Protein AF-A0A3D5RPL7-F1 (afdb_monomer)

Foldseek 3Di:
DPPQADPPPGFGVLVVVQVVCVVVVPALLNLLVVLQVVLAVLVVCQVVCVCVVPFDWDWDDDPPDTDTDGGDPPRDPPRDSVNVVPFQADGDNPTSHGCRRDDVVD

Radius of gyration: 17.23 Å; Cα contacts (8 Å, |Δi|>4): 114; chains: 1; bounding box: 40×35×51 Å

Sequence (106 aa):
KDGLWDAFNGYHMGTTAENIAKNWQLTRLQQDEFAALSQQKAESAIKAGKFNDEIIPIALKVKRKDVSFDTDEYPRAGVTVEALENLKPAFSKDGTVTAGNASGIN

Structure (mmCIF, N/CA/C/O backbone):
data_AF-A0A3D5RPL7-F1
#
_entry.id   AF-A0A3D5RPL7-F1
#
loop_
_atom_site.group_PDB
_atom_site.id
_atom_site.type_symbol
_atom_site.label_atom_id
_atom_site.label_alt_id
_atom_site.label_comp_id
_atom_site.label_asym_id
_atom_site.label_entity_id
_atom_site.label_seq_id
_atom_site.pdbx_PDB_ins_code
_atom_site.Cartn_x
_atom_site.Cartn_y
_atom_site.Cartn_z
_atom_site.occupancy
_atom_site.B_iso_or_equiv
_atom_site.auth_seq_id
_atom_site.auth_comp_id
_atom_site.auth_asym_id
_atom_site.auth_atom_id
_atom_site.pdbx_PDB_model_num
ATOM 1 N N . LYS A 1 1 ? 2.908 -21.801 1.708 1.00 61.56 1 LYS A N 1
ATOM 2 C CA . LYS A 1 1 ? 2.771 -22.016 0.248 1.00 61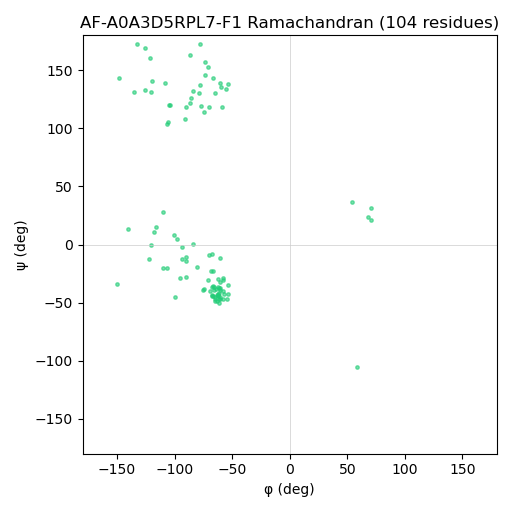.56 1 LYS A CA 1
ATOM 3 C C . LYS A 1 1 ? 1.370 -21.660 -0.255 1.00 61.56 1 LYS A C 1
ATOM 5 O O . LYS A 1 1 ? 1.203 -21.541 -1.455 1.00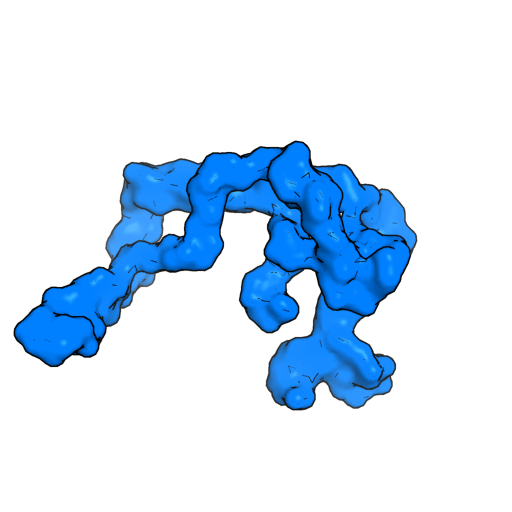 61.56 1 LYS A O 1
ATOM 10 N N . ASP A 1 2 ? 0.397 -21.427 0.628 1.00 82.06 2 ASP A N 1
ATOM 11 C CA . ASP A 1 2 ? -1.007 -21.684 0.280 1.00 82.06 2 ASP A CA 1
ATOM 12 C C . ASP A 1 2 ? -1.786 -20.435 -0.173 1.00 82.06 2 ASP A C 1
ATOM 14 O O . ASP A 1 2 ? -2.984 -20.524 -0.408 1.00 82.06 2 ASP A O 1
ATOM 18 N N . GLY A 1 3 ? -1.130 -19.275 -0.313 1.00 86.62 3 GLY A N 1
ATOM 19 C CA . GLY A 1 3 ? -1.809 -18.034 -0.723 1.00 86.62 3 GLY A CA 1
ATOM 20 C C . GLY A 1 3 ? -0.957 -17.031 -1.501 1.00 86.62 3 GLY A C 1
ATOM 21 O O . GLY A 1 3 ? -1.464 -16.381 -2.404 1.00 86.62 3 GLY A O 1
ATOM 22 N N . LEU A 1 4 ? 0.340 -16.924 -1.196 1.00 92.56 4 LEU A N 1
ATOM 23 C CA . LEU A 1 4 ? 1.216 -15.872 -1.749 1.00 92.56 4 LEU A CA 1
ATOM 24 C C . LEU A 1 4 ? 2.374 -16.418 -2.592 1.00 92.56 4 LEU A C 1
ATOM 26 O O . LEU A 1 4 ? 3.306 -15.695 -2.938 1.00 92.56 4 LEU A O 1
ATOM 30 N N . TRP A 1 5 ? 2.342 -17.709 -2.907 1.00 94.19 5 TRP A N 1
ATOM 31 C CA . TRP A 1 5 ? 3.383 -18.372 -3.679 1.00 94.19 5 TRP A CA 1
ATOM 32 C C . TRP A 1 5 ? 2.789 -18.960 -4.947 1.00 94.19 5 TRP A C 1
ATOM 34 O O . TRP A 1 5 ? 1.769 -19.645 -4.894 1.00 94.19 5 TRP A O 1
ATOM 44 N N . ASP A 1 6 ? 3.430 -18.701 -6.081 1.00 93.94 6 ASP A N 1
ATOM 45 C CA . ASP A 1 6 ? 3.009 -19.247 -7.362 1.00 93.94 6 ASP A CA 1
ATOM 46 C C . ASP A 1 6 ? 3.281 -20.755 -7.370 1.00 93.94 6 ASP A C 1
ATOM 48 O O . ASP A 1 6 ? 4.429 -21.196 -7.241 1.00 93.94 6 ASP A O 1
ATOM 52 N N . ALA A 1 7 ? 2.222 -21.550 -7.512 1.00 94.12 7 ALA A N 1
ATOM 53 C CA . ALA A 1 7 ? 2.311 -23.005 -7.512 1.00 94.12 7 ALA A CA 1
ATOM 54 C C . ALA A 1 7 ? 3.039 -23.572 -8.745 1.00 94.12 7 ALA A C 1
ATOM 56 O O . ALA A 1 7 ? 3.561 -24.683 -8.676 1.00 94.12 7 ALA A O 1
ATOM 57 N N . PHE A 1 8 ? 3.084 -22.827 -9.852 1.00 94.81 8 PHE A N 1
ATOM 58 C CA . PHE A 1 8 ? 3.662 -23.265 -11.121 1.00 94.81 8 PHE A CA 1
ATOM 59 C C . PHE A 1 8 ? 5.072 -22.718 -11.324 1.00 94.81 8 PHE A C 1
ATOM 61 O O . PHE A 1 8 ? 5.972 -23.455 -11.718 1.00 94.81 8 PHE A O 1
ATOM 68 N N . ASN A 1 9 ? 5.269 -21.431 -11.039 1.00 92.94 9 ASN A N 1
ATOM 69 C CA . ASN A 1 9 ? 6.527 -20.741 -11.329 1.00 92.94 9 ASN A CA 1
ATOM 70 C C . ASN A 1 9 ? 7.509 -20.734 -10.151 1.00 92.94 9 ASN A C 1
ATOM 72 O O . ASN A 1 9 ? 8.681 -20.408 -10.326 1.00 92.94 9 ASN A O 1
ATOM 76 N N . GLY A 1 10 ? 7.056 -21.106 -8.949 1.00 92.94 10 GLY A N 1
ATOM 77 C CA . GLY A 1 10 ? 7.938 -21.294 -7.802 1.00 92.94 10 GLY A CA 1
ATOM 78 C C . GLY A 1 10 ? 8.537 -20.001 -7.237 1.00 92.94 10 GLY A C 1
ATOM 79 O O . GLY A 1 10 ? 9.643 -20.051 -6.706 1.00 92.94 10 GLY A O 1
ATOM 80 N N . TYR A 1 11 ? 7.826 -18.871 -7.320 1.00 93.00 11 TYR A N 1
ATOM 81 C CA . TYR A 1 11 ? 8.220 -17.585 -6.724 1.00 93.00 11 TYR A CA 1
ATOM 82 C C . TYR A 1 11 ? 7.069 -16.916 -5.947 1.00 93.00 11 TYR A C 1
ATOM 84 O O . TYR A 1 11 ? 5.921 -17.358 -6.006 1.00 93.00 11 TYR A O 1
ATOM 92 N N . HIS A 1 12 ? 7.362 -15.826 -5.235 1.00 94.62 12 HIS A N 1
ATOM 93 C CA . HIS A 1 12 ? 6.371 -15.038 -4.493 1.00 94.62 12 HIS A CA 1
ATOM 94 C C . HIS A 1 12 ? 5.443 -14.238 -5.428 1.00 94.62 12 HIS A C 1
ATOM 96 O O . HIS A 1 12 ? 5.866 -13.820 -6.504 1.00 94.62 12 HIS A O 1
ATOM 102 N N . MET A 1 13 ? 4.208 -13.934 -5.013 1.00 94.94 13 MET A N 1
ATOM 103 C CA . MET A 1 13 ? 3.287 -13.076 -5.785 1.00 94.94 13 MET A CA 1
ATOM 104 C C . MET A 1 13 ? 3.856 -11.682 -6.066 1.00 94.94 13 MET A C 1
ATOM 106 O O . MET A 1 13 ? 3.618 -11.112 -7.122 1.00 94.94 13 MET A O 1
ATOM 110 N N . GLY A 1 14 ? 4.696 -11.147 -5.185 1.00 94.62 14 GLY A N 1
ATOM 111 C CA . GLY A 1 14 ? 5.411 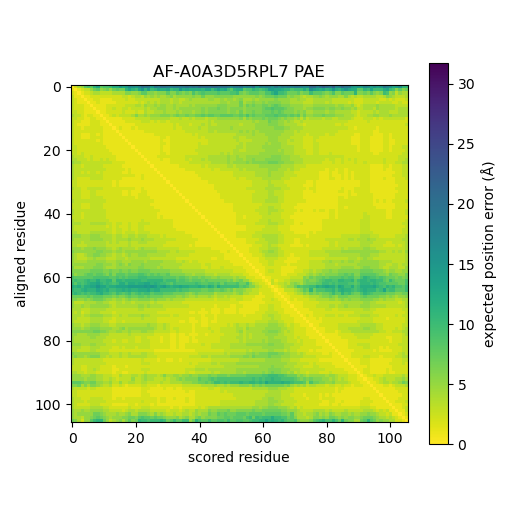-9.898 -5.459 1.00 94.62 14 GLY A CA 1
ATOM 112 C C . GLY A 1 14 ? 6.291 -9.952 -6.720 1.00 94.62 14 GLY A C 1
ATOM 113 O O . GLY A 1 14 ? 6.446 -8.950 -7.412 1.00 94.62 14 GLY A O 1
ATOM 114 N N . THR A 1 15 ? 6.796 -11.133 -7.091 1.00 95.50 15 THR A N 1
ATOM 115 C CA . THR A 1 15 ? 7.548 -11.339 -8.338 1.00 95.50 15 THR A CA 1
ATOM 116 C C . THR A 1 15 ? 6.648 -11.266 -9.576 1.00 95.50 15 THR A C 1
ATOM 118 O O . THR A 1 15 ? 7.100 -10.815 -10.627 1.00 95.50 15 THR A O 1
ATOM 121 N N . THR A 1 16 ? 5.364 -11.637 -9.487 1.00 95.81 16 THR A N 1
ATOM 122 C CA . THR A 1 16 ? 4.438 -11.467 -10.624 1.00 95.81 16 THR A CA 1
ATOM 123 C C . THR A 1 16 ? 4.170 -9.992 -10.903 1.00 95.81 16 THR A C 1
ATOM 125 O O . THR A 1 16 ? 4.111 -9.595 -12.067 1.00 95.81 16 THR A O 1
ATOM 128 N N . ALA A 1 17 ? 4.091 -9.166 -9.855 1.00 96.62 17 ALA A N 1
ATOM 129 C CA . ALA A 1 17 ? 3.973 -7.718 -9.991 1.00 96.62 17 ALA A CA 1
ATOM 130 C C . ALA A 1 17 ? 5.206 -7.111 -10.687 1.00 96.62 17 ALA A C 1
ATOM 132 O O . ALA A 1 17 ? 5.044 -6.318 -11.612 1.00 96.62 17 ALA A O 1
ATOM 133 N N . GLU A 1 18 ? 6.421 -7.556 -10.344 1.00 97.19 18 GLU A N 1
ATOM 134 C CA . GLU A 1 18 ? 7.647 -7.144 -11.051 1.00 97.19 18 GLU A CA 1
ATOM 135 C C . GLU A 1 18 ? 7.627 -7.541 -12.537 1.00 97.19 18 GLU A C 1
ATOM 137 O O . GLU A 1 18 ? 8.031 -6.759 -13.400 1.00 97.19 18 GLU A O 1
ATOM 142 N N . ASN A 1 19 ? 7.112 -8.731 -12.868 1.00 96.62 19 ASN A N 1
ATOM 143 C CA . ASN A 1 19 ? 6.981 -9.169 -14.262 1.00 96.62 19 ASN A CA 1
ATOM 144 C C . ASN A 1 19 ? 6.048 -8.245 -15.060 1.00 96.62 19 ASN A C 1
ATOM 146 O O . ASN A 1 19 ? 6.367 -7.872 -16.190 1.00 96.62 19 ASN A O 1
ATOM 150 N N . ILE A 1 20 ? 4.911 -7.850 -14.475 1.00 97.50 20 ILE A N 1
ATOM 151 C CA . ILE A 1 20 ? 3.974 -6.903 -15.096 1.00 97.50 20 ILE A CA 1
ATOM 152 C C . ILE A 1 20 ? 4.628 -5.530 -15.247 1.00 97.50 20 ILE A C 1
ATOM 154 O O . ILE A 1 20 ? 4.573 -4.954 -16.334 1.00 97.50 20 ILE A O 1
ATOM 158 N N . ALA A 1 21 ? 5.280 -5.029 -14.194 1.00 97.38 21 ALA A N 1
ATOM 159 C CA . ALA A 1 21 ? 5.962 -3.741 -14.227 1.00 97.38 21 ALA A CA 1
ATOM 160 C C . ALA A 1 21 ? 7.009 -3.689 -15.344 1.00 97.38 21 ALA A C 1
ATOM 162 O O . ALA A 1 21 ? 7.050 -2.728 -16.109 1.00 97.38 21 ALA A O 1
ATOM 163 N N . LYS A 1 22 ? 7.787 -4.763 -15.516 1.00 96.88 22 LYS A N 1
ATOM 164 C CA . LYS A 1 22 ? 8.758 -4.888 -16.606 1.00 96.88 22 LYS A CA 1
ATOM 165 C C . LYS A 1 22 ? 8.093 -4.931 -17.984 1.00 96.88 22 LYS A C 1
ATOM 167 O O . LYS A 1 22 ? 8.517 -4.205 -18.880 1.00 96.88 22 LYS A O 1
ATOM 172 N N . ASN A 1 23 ? 7.072 -5.769 -18.163 1.00 97.69 23 ASN A N 1
ATOM 173 C CA . ASN A 1 23 ? 6.421 -5.957 -19.462 1.00 97.69 23 ASN A CA 1
ATOM 174 C C . ASN A 1 23 ? 5.705 -4.688 -19.940 1.00 97.69 23 ASN A C 1
ATOM 176 O O . ASN A 1 23 ? 5.745 -4.379 -21.129 1.00 97.69 23 ASN A O 1
ATOM 180 N N . TRP A 1 24 ? 5.105 -3.935 -19.014 1.00 97.94 24 TRP A N 1
ATOM 181 C CA . TRP A 1 24 ? 4.387 -2.688 -19.297 1.00 97.94 24 TRP A CA 1
ATOM 182 C C . TRP A 1 24 ? 5.163 -1.415 -18.998 1.00 97.94 24 TRP A C 1
ATOM 184 O O . TRP A 1 24 ? 4.605 -0.329 -19.123 1.00 97.94 24 TRP A O 1
ATOM 194 N N . GLN A 1 25 ? 6.450 -1.540 -18.673 1.00 97.62 25 GLN A N 1
ATOM 195 C CA . GLN A 1 25 ? 7.342 -0.407 -18.428 1.00 97.62 25 GLN A CA 1
ATOM 196 C C . GLN A 1 25 ? 6.782 0.551 -17.358 1.00 97.62 25 GLN A C 1
ATOM 198 O O . GLN A 1 25 ? 6.941 1.766 -17.453 1.00 97.62 25 GLN A O 1
ATOM 203 N N . LEU A 1 26 ? 6.116 -0.003 -16.337 1.00 97.94 26 LEU A N 1
ATOM 204 C CA . LEU A 1 26 ? 5.576 0.764 -15.218 1.00 97.94 26 LEU A CA 1
ATOM 205 C C . LEU A 1 26 ? 6.726 1.171 -14.306 1.00 97.94 26 LEU A C 1
ATOM 207 O O . LEU A 1 26 ? 7.377 0.327 -13.685 1.00 97.94 26 LEU A O 1
ATOM 211 N N . THR A 1 27 ? 6.980 2.469 -14.222 1.00 97.94 27 THR A N 1
ATOM 212 C CA . THR A 1 27 ? 8.106 2.982 -13.447 1.00 97.94 27 THR A CA 1
ATOM 213 C C . THR A 1 27 ? 7.834 2.879 -11.950 1.00 97.94 27 THR A C 1
ATOM 215 O O . THR A 1 27 ? 6.688 2.866 -11.498 1.00 97.94 27 THR A O 1
ATOM 218 N N . ARG A 1 28 ? 8.910 2.854 -11.156 1.00 97.81 28 ARG A N 1
ATOM 219 C CA . ARG A 1 28 ? 8.822 2.936 -9.694 1.00 97.81 28 ARG A CA 1
ATOM 220 C C . ARG A 1 28 ? 8.026 4.164 -9.238 1.00 97.81 28 ARG A C 1
ATOM 222 O O . ARG A 1 28 ? 7.184 4.044 -8.358 1.00 97.81 28 ARG A O 1
ATOM 229 N N . LEU A 1 29 ? 8.265 5.313 -9.873 1.00 98.12 29 LEU A N 1
ATOM 230 C CA . LEU A 1 29 ? 7.570 6.560 -9.562 1.00 98.12 29 LEU A CA 1
ATOM 231 C C . LEU A 1 29 ? 6.058 6.431 -9.783 1.00 98.12 29 LEU A C 1
ATOM 233 O O . LEU A 1 29 ? 5.293 6.758 -8.889 1.00 98.12 29 LEU A O 1
ATOM 237 N N . GLN A 1 30 ? 5.621 5.869 -10.916 1.00 98.25 30 GLN A N 1
ATOM 238 C CA . GLN A 1 30 ? 4.192 5.661 -11.191 1.00 98.25 30 GLN A CA 1
ATOM 239 C C . GLN A 1 30 ? 3.521 4.755 -10.149 1.00 98.25 30 GLN A C 1
ATOM 241 O O . GLN A 1 30 ? 2.371 4.977 -9.769 1.00 98.25 30 GLN A O 1
ATOM 246 N N . GLN A 1 31 ? 4.234 3.726 -9.682 1.00 98.50 31 GLN A N 1
ATOM 247 C CA . GLN A 1 31 ? 3.740 2.823 -8.640 1.00 98.50 31 GLN A CA 1
ATOM 248 C C . GLN A 1 31 ? 3.612 3.544 -7.289 1.00 98.50 31 GLN A C 1
ATOM 250 O O . GLN A 1 31 ? 2.592 3.401 -6.614 1.00 98.50 31 GLN A O 1
ATOM 255 N N . ASP A 1 32 ? 4.608 4.350 -6.915 1.00 98.44 32 ASP A N 1
ATOM 256 C CA . ASP A 1 32 ? 4.600 5.121 -5.668 1.00 98.44 32 ASP A CA 1
ATOM 257 C C . ASP A 1 32 ? 3.547 6.247 -5.701 1.00 98.44 32 ASP A C 1
ATOM 259 O O . ASP A 1 32 ? 2.816 6.426 -4.727 1.00 98.44 32 ASP A O 1
ATOM 263 N N . GLU A 1 33 ? 3.375 6.943 -6.829 1.00 98.50 33 GLU A N 1
ATOM 264 C CA . GLU A 1 33 ? 2.300 7.925 -7.049 1.00 98.50 33 GLU A CA 1
ATOM 265 C C . GLU A 1 33 ? 0.916 7.296 -6.871 1.00 98.50 33 GLU A C 1
ATOM 267 O O . GLU A 1 33 ? 0.062 7.828 -6.152 1.00 98.50 33 GLU A O 1
ATOM 272 N N . PHE A 1 34 ? 0.699 6.129 -7.483 1.00 98.31 34 PHE A N 1
ATOM 273 C CA . PHE A 1 34 ? -0.555 5.399 -7.349 1.00 98.31 34 PHE A CA 1
ATOM 274 C C . PHE A 1 34 ? -0.818 4.987 -5.894 1.00 98.31 34 PHE A C 1
ATOM 276 O O . PHE A 1 34 ? -1.933 5.155 -5.386 1.00 98.31 34 PHE A O 1
ATOM 283 N N . ALA A 1 35 ? 0.205 4.483 -5.204 1.00 98.25 35 ALA A N 1
ATOM 284 C CA . ALA A 1 35 ? 0.100 4.058 -3.816 1.00 98.25 35 ALA A CA 1
ATOM 285 C C . ALA A 1 35 ? -0.169 5.231 -2.859 1.00 98.25 35 ALA A C 1
ATOM 287 O O . ALA A 1 35 ? -1.060 5.134 -2.011 1.00 98.25 35 ALA A O 1
ATOM 288 N N . ALA A 1 36 ? 0.527 6.360 -3.025 1.00 98.19 36 ALA A N 1
ATOM 289 C CA . ALA A 1 36 ? 0.289 7.571 -2.241 1.00 98.19 36 ALA A CA 1
ATOM 290 C C . ALA A 1 36 ? -1.143 8.089 -2.441 1.00 98.19 36 ALA A C 1
ATOM 292 O 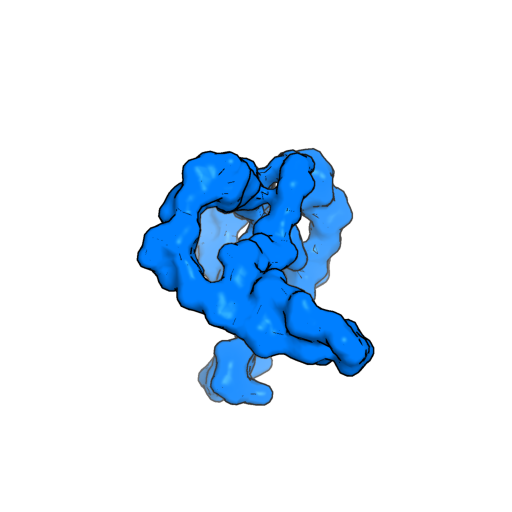O . ALA A 1 36 ? -1.853 8.347 -1.466 1.00 98.19 36 ALA A O 1
ATOM 293 N N . LEU A 1 37 ? -1.619 8.139 -3.690 1.00 98.31 37 LEU A N 1
ATOM 294 C CA . LEU A 1 37 ? -2.995 8.529 -3.995 1.00 98.31 37 LEU A CA 1
ATOM 295 C C . LEU A 1 37 ? -4.016 7.566 -3.368 1.00 98.31 37 LEU A C 1
ATOM 297 O O . LEU A 1 37 ? -5.075 7.992 -2.905 1.00 98.31 37 LEU A O 1
ATOM 301 N N . SER A 1 38 ? -3.722 6.263 -3.337 1.00 98.31 38 SER A N 1
ATOM 302 C CA . SER A 1 38 ? -4.567 5.272 -2.664 1.00 98.31 38 SER A CA 1
ATOM 303 C C . SER A 1 38 ? -4.681 5.545 -1.161 1.00 98.31 38 SER A C 1
ATOM 305 O O . SER A 1 38 ? -5.791 5.569 -0.630 1.00 98.31 38 SER A O 1
ATOM 307 N N . GLN A 1 39 ? -3.558 5.815 -0.490 1.00 98.31 39 GLN A N 1
ATOM 308 C CA . GLN A 1 39 ? -3.520 6.119 0.945 1.00 98.31 39 GLN A CA 1
ATOM 309 C C . GLN A 1 39 ? -4.281 7.410 1.276 1.00 98.31 39 GLN A C 1
ATOM 311 O O . GLN A 1 39 ? -5.101 7.424 2.189 1.00 98.31 39 GLN A O 1
ATOM 316 N N . GLN A 1 40 ? -4.105 8.464 0.476 1.00 98.12 40 GLN A N 1
ATOM 317 C CA . GLN A 1 40 ? -4.812 9.739 0.655 1.00 98.12 40 GLN A CA 1
ATOM 318 C C . GLN A 1 40 ? -6.330 9.602 0.465 1.00 98.12 40 GLN A C 1
ATOM 320 O O . GLN A 1 40 ? -7.114 10.207 1.205 1.00 98.12 40 GLN A O 1
ATOM 325 N N . LYS A 1 41 ? -6.766 8.781 -0.502 1.00 98.44 41 LYS A N 1
ATOM 326 C CA . LYS A 1 41 ? -8.189 8.462 -0.695 1.00 98.44 41 LYS A CA 1
ATOM 327 C C . LYS A 1 41 ? -8.757 7.689 0.495 1.00 98.44 41 LYS A C 1
ATOM 329 O O . LYS A 1 41 ? -9.838 8.043 0.961 1.00 98.44 41 LYS A O 1
ATOM 334 N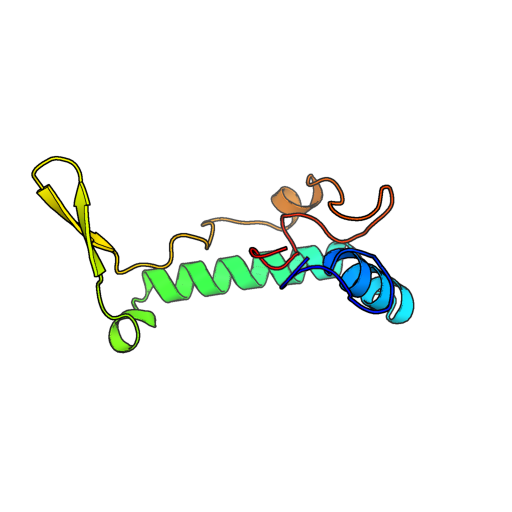 N . ALA A 1 42 ? -8.036 6.681 0.991 1.00 98.25 42 ALA A N 1
ATOM 335 C CA . ALA A 1 42 ? -8.451 5.890 2.149 1.00 98.25 42 ALA A CA 1
ATOM 336 C C . ALA A 1 42 ? -8.548 6.753 3.416 1.00 98.25 42 ALA A C 1
ATOM 338 O O . ALA A 1 42 ? -9.587 6.767 4.069 1.00 98.25 42 ALA A O 1
ATOM 339 N N . GLU A 1 43 ? -7.520 7.555 3.706 1.00 98.06 43 GLU A N 1
ATOM 340 C CA . GLU A 1 43 ? -7.513 8.503 4.825 1.00 98.06 43 GLU A CA 1
ATOM 341 C C . GLU A 1 43 ? -8.717 9.454 4.766 1.00 98.06 43 GLU A C 1
ATOM 343 O O . GLU A 1 43 ? -9.419 9.649 5.760 1.00 98.06 43 GLU A O 1
ATOM 348 N N . SER A 1 44 ? -8.987 10.022 3.588 1.00 98.31 44 SER A N 1
ATOM 349 C CA . SER A 1 44 ? -10.112 10.939 3.390 1.00 98.31 44 SER A CA 1
ATOM 350 C C . SER A 1 44 ? -11.466 10.245 3.566 1.00 98.31 44 SER A C 1
ATOM 352 O O . SER A 1 44 ? -12.384 10.830 4.136 1.00 98.31 44 SER A O 1
ATOM 354 N N . ALA A 1 45 ? -11.602 9.002 3.095 1.00 98.44 45 ALA A N 1
ATOM 355 C CA . ALA A 1 45 ? -12.828 8.219 3.226 1.00 98.44 45 ALA A CA 1
ATOM 356 C C . ALA A 1 45 ? -13.117 7.839 4.685 1.00 98.44 45 ALA A C 1
ATOM 358 O O . ALA A 1 45 ? -14.248 8.025 5.137 1.00 98.44 45 ALA A O 1
ATOM 359 N N . ILE A 1 46 ? -12.095 7.398 5.426 1.00 98.12 46 ILE A N 1
ATOM 360 C CA . ILE A 1 46 ? -12.193 7.079 6.857 1.00 98.12 46 ILE A CA 1
ATOM 361 C C . ILE A 1 46 ? -12.591 8.328 7.647 1.00 98.12 46 ILE A C 1
ATOM 363 O O . ILE A 1 46 ? -13.568 8.305 8.389 1.00 98.12 46 ILE A O 1
ATOM 367 N N . LYS A 1 47 ? -11.899 9.458 7.436 1.00 97.62 47 LYS A N 1
ATOM 368 C CA . LYS A 1 47 ? -12.212 10.728 8.120 1.00 97.62 47 LYS A CA 1
ATOM 369 C C . LYS A 1 47 ? -13.623 11.237 7.826 1.00 97.62 47 LYS A C 1
ATOM 371 O O . LYS A 1 47 ? -14.228 11.877 8.680 1.00 97.62 47 LYS A O 1
ATOM 376 N N . ALA A 1 48 ? -14.138 10.968 6.629 1.00 98.19 48 ALA A N 1
ATOM 377 C CA . ALA A 1 48 ? -15.496 11.321 6.234 1.00 98.19 48 ALA A CA 1
ATOM 378 C C . ALA A 1 48 ? -16.556 10.290 6.675 1.00 98.19 48 ALA A C 1
ATOM 380 O O . ALA A 1 48 ? -17.728 10.479 6.358 1.00 98.19 48 ALA A O 1
ATOM 381 N N . GLY A 1 49 ? -16.172 9.209 7.366 1.00 97.94 49 GLY A N 1
ATOM 382 C CA . GLY A 1 49 ? -17.091 8.169 7.836 1.00 97.94 49 GLY A CA 1
ATOM 383 C C . GLY A 1 49 ? -17.726 7.340 6.717 1.00 97.94 49 GLY A C 1
ATOM 384 O O . GLY A 1 49 ? -18.801 6.782 6.911 1.00 97.94 49 GLY A O 1
ATOM 385 N N . LYS A 1 50 ? -17.098 7.263 5.535 1.00 98.44 50 LYS A N 1
ATOM 386 C CA . LYS A 1 50 ? -17.689 6.589 4.363 1.00 98.44 50 LYS A CA 1
ATOM 387 C C . LYS A 1 50 ? -17.853 5.080 4.530 1.00 98.44 50 LYS A C 1
ATOM 389 O O . LYS A 1 50 ? -18.676 4.503 3.834 1.00 98.44 50 LYS A O 1
ATOM 394 N N . PHE A 1 51 ? -17.082 4.466 5.424 1.00 98.38 51 PHE A N 1
ATOM 395 C CA . PHE A 1 51 ? -17.123 3.025 5.676 1.00 98.38 51 PHE A CA 1
ATOM 396 C C . PHE A 1 51 ? -18.057 2.636 6.833 1.00 98.38 51 PHE A C 1
ATOM 398 O O . PHE A 1 51 ? -18.249 1.453 7.099 1.00 98.38 51 PHE A O 1
ATOM 405 N N . ASN A 1 52 ? -18.678 3.611 7.508 1.00 97.62 52 ASN A N 1
ATOM 406 C CA . ASN A 1 52 ? -19.514 3.355 8.686 1.00 97.62 52 ASN A CA 1
ATOM 407 C C . ASN A 1 52 ? -20.734 2.474 8.373 1.00 97.62 52 ASN A C 1
ATOM 409 O O . ASN A 1 52 ? -21.191 1.741 9.245 1.00 97.62 52 ASN A O 1
ATOM 413 N N . ASP A 1 53 ? -21.252 2.544 7.143 1.00 97.88 53 ASP A N 1
ATOM 414 C CA . ASP A 1 53 ? -22.433 1.784 6.721 1.00 97.88 53 ASP A CA 1
ATOM 415 C C . ASP A 1 53 ? -22.105 0.322 6.355 1.00 97.88 53 ASP A C 1
ATOM 417 O O . ASP A 1 53 ? -23.003 -0.520 6.322 1.00 97.88 53 ASP A O 1
ATOM 421 N N . GLU A 1 54 ? -20.834 0.005 6.078 1.00 98.06 54 GLU A N 1
ATOM 422 C CA . GLU A 1 54 ? -20.388 -1.323 5.627 1.00 98.06 54 GLU A CA 1
ATOM 423 C C . GLU A 1 54 ? -19.558 -2.090 6.670 1.00 98.06 54 GLU A C 1
ATOM 425 O O . GLU A 1 54 ? -19.494 -3.321 6.610 1.00 98.06 54 GLU A O 1
ATOM 430 N N . ILE A 1 55 ? -18.972 -1.405 7.659 1.00 98.00 55 ILE A N 1
ATOM 431 C CA . ILE A 1 55 ? -18.212 -2.044 8.738 1.00 98.00 55 ILE A CA 1
ATOM 432 C C . ILE A 1 55 ? -19.144 -2.466 9.877 1.00 98.00 55 ILE A C 1
ATOM 434 O O . ILE A 1 55 ? -19.795 -1.646 10.523 1.00 98.00 55 ILE A O 1
ATOM 438 N N . ILE A 1 56 ? -19.141 -3.764 10.188 1.00 97.81 56 ILE A N 1
ATOM 439 C CA . ILE A 1 56 ? -19.763 -4.297 11.404 1.00 97.81 56 ILE A CA 1
ATOM 440 C C . ILE A 1 56 ? -18.710 -4.294 12.525 1.00 97.81 56 ILE A C 1
ATOM 442 O O . ILE A 1 56 ? -17.713 -5.010 12.401 1.00 97.81 56 ILE A O 1
ATOM 446 N N . PRO A 1 57 ? -18.920 -3.551 13.630 1.00 97.31 57 PRO A N 1
ATOM 447 C CA . PRO A 1 57 ? -17.965 -3.495 14.730 1.00 97.31 57 PRO A CA 1
ATOM 448 C C . PRO A 1 57 ? -17.703 -4.861 15.366 1.00 97.31 57 PRO A C 1
ATOM 450 O O . PRO A 1 57 ? -18.633 -5.604 15.692 1.00 97.31 57 PRO A O 1
ATOM 453 N N . ILE A 1 58 ? -16.431 -5.163 15.621 1.00 97.44 58 ILE A N 1
ATOM 454 C CA . ILE A 1 58 ? -16.011 -6.371 16.334 1.00 97.44 58 ILE A CA 1
ATOM 455 C C . ILE A 1 58 ? -15.623 -5.989 17.764 1.00 97.44 58 ILE A C 1
ATOM 457 O O . ILE A 1 58 ? -14.695 -5.215 17.987 1.00 97.44 58 ILE A O 1
ATOM 461 N N . ALA A 1 59 ? -16.311 -6.555 18.757 1.00 96.44 59 ALA A N 1
ATOM 462 C CA . ALA A 1 59 ? -15.967 -6.346 20.161 1.00 96.44 59 ALA A CA 1
ATOM 463 C C . ALA A 1 59 ? -14.739 -7.182 20.556 1.00 96.44 59 ALA A C 1
ATOM 465 O O . ALA A 1 59 ? -14.764 -8.414 20.527 1.00 96.44 59 ALA A O 1
ATOM 466 N N . LEU A 1 60 ? -13.671 -6.509 20.974 1.00 95.94 60 LEU A N 1
ATOM 467 C CA . LEU A 1 60 ? -12.427 -7.108 21.442 1.00 95.94 60 LEU A CA 1
ATOM 468 C C . LEU A 1 60 ? -12.286 -6.945 22.955 1.00 95.94 60 LEU A C 1
ATOM 470 O O . LEU A 1 60 ? -12.529 -5.875 23.509 1.00 95.94 60 LEU A O 1
ATOM 474 N N . LYS A 1 61 ? -11.804 -7.988 23.635 1.00 95.56 61 LYS A N 1
ATOM 475 C CA . LYS A 1 61 ? -11.438 -7.903 25.055 1.00 95.56 61 LYS A CA 1
ATOM 476 C C . LYS A 1 61 ? -9.977 -7.516 25.208 1.00 95.56 61 LYS A C 1
ATOM 478 O O . LYS A 1 61 ? -9.087 -8.340 25.010 1.00 95.56 61 L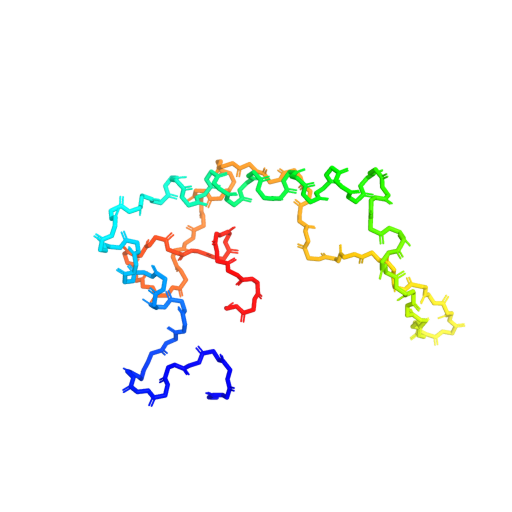YS A O 1
ATOM 483 N N . VAL A 1 62 ? -9.723 -6.284 25.644 1.00 93.94 62 VAL A N 1
ATOM 484 C CA . VAL A 1 62 ? -8.379 -5.809 25.991 1.00 93.94 62 VAL A CA 1
ATOM 485 C C . VAL A 1 62 ? -8.273 -5.716 27.512 1.00 93.94 62 VAL A C 1
ATOM 487 O O . VAL A 1 62 ? -8.819 -4.819 28.161 1.00 93.94 62 VAL A O 1
ATOM 490 N N . LYS A 1 63 ? -7.555 -6.671 28.114 1.00 92.44 63 LYS A N 1
ATOM 491 C CA . LYS A 1 63 ? -7.492 -6.873 29.574 1.00 92.44 63 LYS A CA 1
ATOM 492 C C . LYS A 1 63 ? -8.889 -7.122 30.170 1.00 92.44 63 LYS A C 1
ATOM 494 O O . LYS A 1 63 ? -9.424 -8.213 30.036 1.00 92.44 63 LYS A O 1
ATOM 499 N N . ARG A 1 64 ? -9.460 -6.128 30.858 1.00 92.88 64 ARG A N 1
ATOM 500 C CA . ARG A 1 64 ? -10.790 -6.175 31.498 1.00 92.88 64 ARG A CA 1
ATOM 501 C C . ARG A 1 64 ? -11.773 -5.170 30.881 1.00 92.88 64 ARG A C 1
ATOM 503 O O . ARG A 1 64 ? -12.769 -4.847 31.516 1.00 92.88 64 ARG A O 1
ATOM 510 N N . LYS A 1 65 ? -11.457 -4.620 29.705 1.00 94.38 65 LYS A N 1
ATOM 511 C CA . LYS A 1 65 ? -12.300 -3.657 28.990 1.00 94.38 65 LYS A CA 1
ATOM 512 C C . LYS A 1 65 ? -12.682 -4.220 27.627 1.00 94.38 65 LYS A C 1
ATOM 514 O O . LYS A 1 65 ? -11.835 -4.820 26.963 1.00 94.38 65 LYS A O 1
ATOM 519 N N . ASP A 1 66 ? -13.922 -3.982 27.231 1.00 94.56 66 ASP A N 1
ATOM 520 C CA . ASP A 1 66 ? -14.380 -4.217 25.867 1.00 94.56 66 ASP A CA 1
ATOM 521 C C . ASP A 1 66 ? -14.021 -2.988 25.015 1.00 94.56 66 ASP A C 1
ATOM 523 O O . ASP A 1 66 ? -14.225 -1.847 25.437 1.00 94.56 66 ASP A O 1
ATOM 527 N N . VAL A 1 67 ? -13.424 -3.223 23.849 1.00 95.69 67 VAL A N 1
ATOM 528 C CA . VAL A 1 67 ? -13.003 -2.210 22.873 1.00 95.69 67 VAL A CA 1
ATOM 529 C C . VAL A 1 67 ? -13.628 -2.565 21.529 1.00 95.69 67 VAL A C 1
ATOM 531 O O . VAL A 1 67 ? -13.584 -3.723 21.123 1.00 95.69 67 VAL A O 1
ATOM 534 N N . SER A 1 68 ? -14.216 -1.584 20.850 1.00 96.19 68 SER A N 1
ATOM 535 C CA . SER A 1 68 ? -14.745 -1.751 19.493 1.00 96.19 68 SER A CA 1
ATOM 536 C C . SER A 1 68 ? -13.607 -1.688 18.475 1.00 96.19 68 SER A C 1
ATOM 538 O O . SER A 1 68 ? -12.790 -0.769 18.535 1.00 96.19 68 SER A O 1
ATOM 540 N N . PHE A 1 69 ? -13.547 -2.656 17.565 1.00 97.12 69 PHE A N 1
ATOM 541 C CA . PHE A 1 69 ? -12.746 -2.594 16.348 1.00 97.12 69 PHE A CA 1
ATOM 542 C C . PHE A 1 69 ? -13.689 -2.385 15.162 1.00 97.12 69 PHE A C 1
ATOM 544 O O . PHE A 1 69 ? -14.400 -3.306 14.757 1.00 97.12 69 PHE A O 1
ATOM 551 N N . ASP A 1 70 ? -13.732 -1.155 14.662 1.00 97.50 70 ASP A N 1
ATOM 552 C CA . ASP A 1 70 ? -14.691 -0.674 13.657 1.00 97.50 70 ASP A CA 1
ATOM 553 C C . ASP A 1 70 ? -14.051 0.263 12.620 1.00 97.50 70 ASP A C 1
ATOM 555 O O . ASP A 1 70 ? -14.745 0.940 11.868 1.00 97.50 70 ASP A O 1
ATOM 559 N N . THR A 1 71 ? -12.720 0.315 12.578 1.00 97.56 71 THR A N 1
ATOM 560 C CA . THR A 1 71 ? -11.968 1.189 11.678 1.00 97.56 71 THR A CA 1
ATOM 561 C C . THR A 1 71 ? -10.830 0.398 11.044 1.00 97.56 71 THR A C 1
ATOM 563 O O . THR A 1 71 ? -10.067 -0.256 11.757 1.00 97.56 71 THR A O 1
ATOM 566 N N . ASP A 1 72 ? -10.685 0.484 9.719 1.00 97.31 72 ASP A N 1
ATOM 567 C CA . ASP A 1 72 ? -9.560 -0.123 9.005 1.00 97.31 72 ASP A CA 1
ATOM 568 C C . ASP A 1 72 ? -8.223 0.435 9.515 1.00 97.31 72 ASP A C 1
ATOM 570 O O . ASP A 1 72 ? -7.942 1.628 9.395 1.00 97.31 72 ASP A O 1
ATOM 574 N N . GLU A 1 73 ? -7.376 -0.436 10.069 1.00 95.88 73 GLU A N 1
ATOM 575 C CA . GLU A 1 73 ? -6.121 -0.029 10.725 1.00 95.88 73 GLU A CA 1
ATOM 576 C C . GLU A 1 73 ? -4.905 0.024 9.786 1.00 95.88 73 GLU A C 1
ATOM 578 O O . GLU A 1 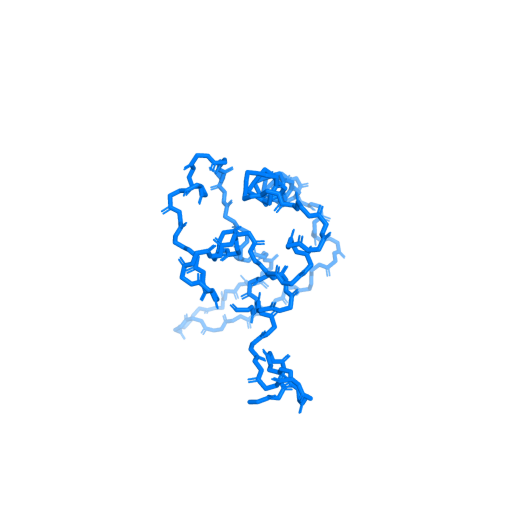73 ? -3.863 0.574 10.144 1.00 95.88 73 GLU A O 1
ATOM 583 N N . TYR A 1 74 ? -5.013 -0.563 8.591 1.00 96.69 74 TYR A N 1
ATOM 584 C CA . TYR A 1 74 ? -3.895 -0.661 7.649 1.00 96.69 74 TYR A CA 1
ATOM 585 C C . TYR A 1 74 ? -3.563 0.650 6.909 1.00 96.69 74 TYR A C 1
ATOM 587 O O . TYR A 1 74 ? -2.374 0.924 6.699 1.00 96.69 74 TYR A O 1
ATOM 595 N N . PRO A 1 75 ? -4.545 1.476 6.483 1.00 97.19 75 PRO A N 1
ATOM 596 C CA . PRO A 1 75 ? -4.255 2.767 5.868 1.00 97.19 75 PRO A CA 1
ATOM 597 C C . PRO A 1 75 ? -3.375 3.655 6.756 1.00 97.19 75 PRO A C 1
ATOM 599 O O . PRO A 1 75 ? -3.615 3.830 7.949 1.00 97.19 75 PRO A O 1
ATOM 602 N N . ARG A 1 76 ? -2.348 4.254 6.152 1.00 95.75 76 ARG A N 1
ATOM 603 C CA . ARG A 1 76 ? -1.391 5.144 6.812 1.00 95.75 76 ARG A CA 1
AT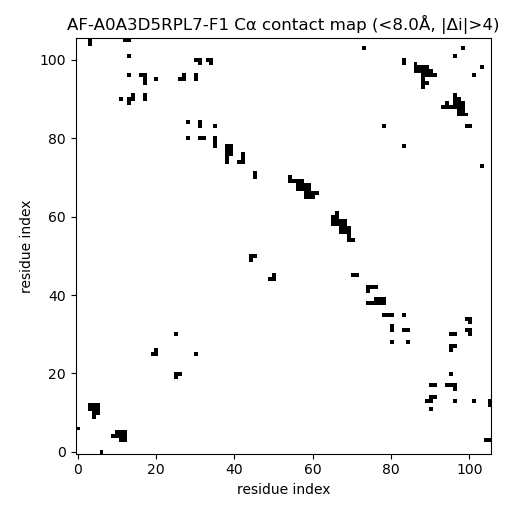OM 604 C C . ARG A 1 76 ? -1.705 6.582 6.427 1.00 95.75 76 ARG A C 1
ATOM 606 O O . ARG A 1 76 ? -1.645 6.942 5.254 1.00 95.75 76 ARG A O 1
ATOM 613 N N . ALA A 1 77 ? -2.009 7.404 7.424 1.00 95.38 77 ALA A N 1
ATOM 614 C CA . ALA A 1 77 ? -2.264 8.823 7.211 1.00 95.38 77 ALA A CA 1
ATOM 615 C C . ALA A 1 77 ? -0.998 9.567 6.749 1.00 95.38 77 ALA A C 1
ATOM 617 O O . ALA A 1 77 ? 0.105 9.280 7.217 1.00 95.38 77 ALA A O 1
ATOM 618 N N . GLY A 1 78 ? -1.168 10.546 5.858 1.00 95.44 78 GLY A N 1
ATOM 619 C CA . GLY A 1 78 ? -0.096 11.454 5.442 1.00 95.44 78 GLY A CA 1
ATOM 620 C C . GLY A 1 78 ? 0.995 10.826 4.569 1.00 95.44 78 GLY A C 1
ATOM 621 O O . GLY A 1 78 ? 2.101 11.356 4.511 1.00 95.44 78 GLY A O 1
ATOM 622 N N . VAL A 1 79 ? 0.718 9.703 3.897 1.00 97.00 79 VAL A N 1
ATOM 623 C CA . VAL A 1 79 ? 1.670 9.107 2.947 1.00 97.00 79 VAL A CA 1
ATOM 624 C C . VAL A 1 79 ? 1.884 10.040 1.752 1.00 97.00 79 VAL A C 1
ATOM 626 O O . VAL A 1 79 ? 0.931 10.489 1.108 1.00 97.00 79 VAL A O 1
ATOM 629 N N . THR A 1 80 ? 3.155 10.285 1.434 1.00 97.00 80 THR A N 1
ATOM 630 C CA . THR A 1 80 ? 3.594 11.056 0.267 1.00 97.00 80 THR A CA 1
ATOM 631 C C . THR A 1 80 ? 4.488 10.210 -0.633 1.00 97.00 80 THR A C 1
ATOM 633 O O . THR A 1 80 ? 5.042 9.202 -0.190 1.00 97.00 80 THR A O 1
ATOM 636 N N . VAL A 1 81 ? 4.640 10.616 -1.894 1.00 97.75 81 VAL A N 1
ATOM 637 C CA . VAL A 1 81 ? 5.486 9.904 -2.865 1.00 97.75 81 VAL A CA 1
ATOM 638 C C . VAL A 1 81 ? 6.940 9.880 -2.392 1.00 97.75 81 VAL A C 1
ATOM 640 O O . VAL A 1 81 ? 7.562 8.826 -2.387 1.00 97.75 81 VAL A O 1
ATOM 643 N N . GLU A 1 82 ? 7.444 10.990 -1.855 1.00 96.81 82 GLU A N 1
ATOM 644 C CA . GLU A 1 82 ? 8.818 11.121 -1.350 1.00 96.81 82 GLU A CA 1
ATOM 645 C C . GLU A 1 82 ? 9.088 10.172 -0.173 1.00 96.81 82 GLU A C 1
ATOM 647 O O . GLU A 1 82 ? 10.176 9.609 -0.029 1.00 96.81 82 GLU A O 1
ATOM 652 N N . ALA A 1 83 ? 8.087 9.959 0.688 1.00 96.50 83 ALA A N 1
ATOM 653 C CA . ALA A 1 83 ? 8.195 8.987 1.769 1.00 96.50 83 ALA A CA 1
ATOM 654 C C . ALA A 1 83 ? 8.285 7.550 1.226 1.00 96.50 83 ALA A C 1
ATOM 656 O O . ALA A 1 83 ? 9.011 6.727 1.788 1.00 96.50 83 ALA A O 1
ATOM 657 N N . LEU A 1 84 ? 7.575 7.252 0.132 1.00 97.50 84 LEU A N 1
ATOM 658 C CA . LEU A 1 84 ? 7.588 5.937 -0.507 1.00 97.50 84 LEU A CA 1
ATOM 659 C C . LEU A 1 84 ? 8.881 5.679 -1.282 1.00 97.50 84 LEU A C 1
ATOM 661 O O . LEU A 1 84 ? 9.403 4.570 -1.189 1.00 97.50 84 LEU A O 1
ATOM 665 N N . GLU A 1 85 ? 9.447 6.679 -1.959 1.00 95.50 85 GLU A N 1
ATOM 666 C CA . GLU A 1 85 ? 10.678 6.551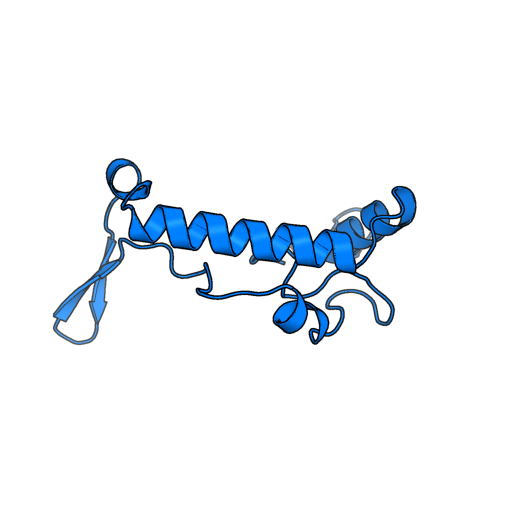 -2.758 1.00 95.50 85 GLU A CA 1
ATOM 667 C C . GLU A 1 85 ? 11.851 5.963 -1.957 1.00 95.50 85 GLU A C 1
ATOM 669 O O . GLU A 1 85 ? 12.623 5.151 -2.470 1.00 95.50 85 GLU A O 1
ATOM 674 N N . ASN A 1 86 ? 11.930 6.284 -0.662 1.00 95.12 86 ASN A N 1
ATOM 675 C CA . ASN A 1 86 ? 12.973 5.805 0.249 1.00 95.12 86 ASN A CA 1
ATOM 676 C C . ASN A 1 86 ? 12.884 4.304 0.591 1.00 95.12 86 ASN A C 1
ATOM 678 O O . ASN A 1 86 ? 13.789 3.751 1.225 1.00 95.12 86 ASN A O 1
ATOM 682 N N . LEU A 1 87 ? 11.801 3.626 0.203 1.00 96.81 87 LEU A N 1
ATOM 683 C CA . LEU A 1 87 ? 11.607 2.211 0.490 1.00 96.81 87 LEU A CA 1
ATOM 684 C C . LEU A 1 87 ? 12.423 1.324 -0.453 1.00 96.81 87 LEU A C 1
ATOM 686 O O . LEU A 1 87 ? 12.479 1.522 -1.672 1.00 96.81 87 LEU A O 1
ATOM 690 N N . LYS A 1 88 ? 13.031 0.294 0.141 1.00 97.06 88 LYS A N 1
ATOM 691 C CA . LYS A 1 88 ? 13.774 -0.730 -0.592 1.00 97.06 88 LYS A CA 1
ATOM 692 C C . LYS A 1 88 ? 12.807 -1.660 -1.338 1.00 97.06 88 LYS A C 1
ATOM 694 O O . LYS A 1 88 ? 11.738 -1.968 -0.801 1.00 97.06 88 LYS A O 1
ATOM 699 N N . PRO A 1 89 ? 13.196 -2.154 -2.523 1.00 97.38 89 PRO A N 1
ATOM 700 C CA . PRO A 1 89 ? 12.488 -3.234 -3.199 1.00 97.38 89 PRO A CA 1
ATOM 701 C C . PRO A 1 89 ? 12.306 -4.459 -2.294 1.00 97.38 89 PRO A C 1
ATOM 703 O O . PRO A 1 89 ? 13.223 -4.839 -1.563 1.00 97.38 89 PRO A O 1
ATOM 706 N N . ALA A 1 90 ? 11.121 -5.066 -2.335 1.00 96.25 90 ALA A N 1
ATOM 707 C CA . ALA A 1 90 ? 10.734 -6.157 -1.440 1.00 96.25 90 ALA A CA 1
ATOM 708 C C . ALA A 1 90 ? 10.963 -7.553 -2.047 1.00 96.25 90 ALA A C 1
ATOM 710 O O . ALA A 1 90 ? 11.229 -8.500 -1.310 1.00 96.25 90 ALA A O 1
ATOM 711 N N . PHE A 1 91 ? 10.891 -7.687 -3.378 1.00 94.00 91 PHE A N 1
ATOM 712 C CA . PHE A 1 91 ? 10.849 -8.999 -4.048 1.00 94.00 91 PHE A CA 1
ATOM 713 C C . PHE A 1 91 ? 11.973 -9.242 -5.063 1.00 94.00 91 PHE A C 1
ATOM 715 O O . PHE A 1 91 ? 12.183 -10.376 -5.489 1.00 94.00 91 PHE A O 1
ATOM 722 N N . SER A 1 92 ? 12.716 -8.202 -5.442 1.00 91.94 92 SER A N 1
ATOM 723 C CA . SER A 1 92 ? 13.891 -8.282 -6.314 1.00 91.94 92 SER A CA 1
ATOM 724 C C . SER A 1 92 ? 14.879 -7.187 -5.930 1.00 91.94 92 SER A C 1
ATOM 726 O O . SER A 1 92 ? 14.453 -6.090 -5.592 1.00 91.94 92 SER A O 1
ATOM 728 N N . LYS A 1 93 ? 16.191 -7.451 -5.984 1.00 90.00 93 LYS A N 1
ATOM 729 C CA . LYS A 1 93 ? 17.228 -6.495 -5.545 1.00 90.00 93 LYS A CA 1
ATOM 730 C C . LYS A 1 93 ? 17.162 -5.158 -6.294 1.00 90.00 93 LYS A C 1
ATOM 732 O O . LYS A 1 93 ? 17.294 -4.112 -5.669 1.00 90.00 93 LYS A O 1
ATOM 737 N N . ASP A 1 94 ? 16.908 -5.227 -7.597 1.00 89.44 94 ASP A N 1
ATOM 738 C CA . ASP A 1 94 ? 16.790 -4.071 -8.495 1.00 89.44 94 ASP A CA 1
ATOM 739 C C . ASP A 1 94 ? 15.329 -3.882 -8.952 1.00 89.44 94 ASP A C 1
ATOM 741 O O . ASP A 1 94 ? 15.054 -3.438 -10.066 1.00 89.44 94 ASP A O 1
ATOM 745 N N . GLY A 1 95 ? 14.386 -4.314 -8.108 1.00 95.06 95 GLY A N 1
ATOM 746 C CA . GLY A 1 95 ? 12.953 -4.285 -8.371 1.00 95.06 95 GLY A CA 1
ATOM 747 C C . GLY A 1 95 ? 12.309 -2.913 -8.188 1.00 95.06 95 GLY A C 1
ATOM 748 O O . GLY A 1 95 ? 12.910 -1.961 -7.690 1.00 95.06 95 GLY A O 1
ATOM 749 N N . THR A 1 96 ? 11.043 -2.831 -8.573 1.00 97.88 96 THR A N 1
ATOM 750 C CA . THR A 1 96 ? 10.204 -1.633 -8.435 1.00 97.88 96 THR A CA 1
ATOM 751 C C . THR A 1 96 ? 9.155 -1.771 -7.333 1.00 97.88 96 THR A C 1
ATOM 753 O O . THR A 1 96 ? 8.690 -0.768 -6.790 1.00 97.88 96 THR A O 1
ATOM 756 N N . VAL A 1 97 ? 8.836 -3.002 -6.939 1.00 97.81 97 VAL A N 1
ATOM 757 C CA . VAL A 1 97 ? 7.803 -3.293 -5.952 1.00 97.81 97 VAL A CA 1
ATOM 758 C C . VAL A 1 97 ? 8.393 -3.204 -4.547 1.00 97.81 97 VAL A C 1
ATOM 760 O O . VAL A 1 97 ? 9.380 -3.865 -4.218 1.00 97.81 97 VAL A O 1
ATOM 763 N N . THR A 1 98 ? 7.772 -2.405 -3.687 1.00 98.12 98 THR A N 1
ATOM 764 C CA . THR A 1 98 ? 8.170 -2.158 -2.296 1.00 98.12 98 THR A CA 1
ATOM 765 C C . THR A 1 98 ? 7.020 -2.432 -1.337 1.00 98.12 98 THR A C 1
ATOM 767 O O . THR A 1 98 ? 5.862 -2.506 -1.738 1.00 98.12 98 THR A O 1
ATOM 770 N N . ALA A 1 99 ? 7.304 -2.467 -0.034 1.00 96.69 99 ALA A N 1
ATOM 771 C CA . ALA A 1 99 ? 6.259 -2.506 0.996 1.00 96.69 99 ALA A CA 1
ATOM 772 C C . ALA A 1 99 ? 5.322 -1.274 0.980 1.00 96.69 99 ALA A C 1
ATOM 774 O O . ALA A 1 99 ? 4.319 -1.244 1.687 1.00 96.69 99 ALA A O 1
ATOM 775 N N . GLY A 1 100 ? 5.666 -0.221 0.233 1.00 97.00 100 GLY A N 1
ATOM 776 C CA . GLY A 1 100 ? 4.860 0.987 0.098 1.00 97.00 100 GLY A CA 1
ATOM 777 C C . GLY A 1 100 ? 3.861 0.957 -1.050 1.00 97.00 100 GLY A C 1
ATOM 778 O O . GLY A 1 100 ? 2.833 1.620 -0.949 1.00 97.00 100 GLY A O 1
ATOM 779 N N . ASN A 1 101 ? 4.159 0.194 -2.104 1.00 97.62 101 ASN A N 1
ATOM 780 C CA . ASN A 1 101 ? 3.368 0.133 -3.335 1.00 97.62 101 ASN A CA 1
ATOM 781 C C . ASN A 1 101 ? 2.842 -1.281 -3.664 1.00 97.62 101 ASN A C 1
ATOM 783 O O . ASN A 1 101 ? 2.121 -1.460 -4.643 1.00 97.62 101 ASN A O 1
ATOM 787 N N . ALA A 1 102 ? 3.158 -2.276 -2.831 1.00 96.00 102 ALA A N 1
ATOM 788 C CA . ALA A 1 102 ? 2.588 -3.614 -2.893 1.00 96.00 102 ALA A CA 1
ATOM 789 C C . ALA A 1 102 ? 1.272 -3.724 -2.106 1.00 96.00 102 ALA A C 1
ATOM 791 O O . ALA A 1 102 ? 0.967 -2.918 -1.227 1.00 96.00 102 ALA A O 1
ATOM 792 N N . SER A 1 103 ? 0.512 -4.785 -2.391 1.00 90.25 103 SER A N 1
ATOM 793 C CA . SER A 1 103 ? -0.599 -5.205 -1.534 1.00 90.25 103 SER A CA 1
ATOM 794 C C . SER A 1 103 ? -0.100 -5.558 -0.131 1.00 90.25 103 SER A C 1
ATOM 796 O O . SER A 1 103 ? 0.916 -6.236 -0.004 1.00 90.25 103 SER A O 1
ATOM 798 N N . GLY A 1 104 ? -0.841 -5.168 0.908 1.00 86.50 104 GLY A N 1
ATOM 799 C CA . GLY A 1 104 ? -0.454 -5.401 2.304 1.00 86.50 104 GLY A CA 1
ATOM 800 C C . GLY A 1 104 ? -0.450 -6.860 2.757 1.00 86.50 104 GLY A C 1
ATOM 801 O O . GLY A 1 104 ? 0.010 -7.147 3.857 1.00 86.50 104 GLY A O 1
ATOM 802 N N . ILE A 1 105 ? -0.954 -7.771 1.922 1.00 85.50 105 ILE A N 1
ATOM 803 C CA . ILE A 1 105 ? -0.865 -9.217 2.157 1.00 85.50 105 ILE A CA 1
ATOM 804 C C . ILE A 1 105 ? 0.398 -9.842 1.555 1.00 85.50 105 ILE A C 1
ATOM 806 O O . ILE A 1 105 ? 0.631 -11.013 1.820 1.00 85.50 105 ILE A O 1
ATOM 810 N N . ASN A 1 106 ? 1.157 -9.119 0.721 1.00 78.69 106 ASN A N 1
ATOM 811 C CA . ASN A 1 106 ? 2.391 -9.618 0.102 1.00 78.69 106 ASN A CA 1
ATOM 812 C C . ASN A 1 106 ? 3.619 -9.435 1.002 1.00 78.69 106 ASN A C 1
ATOM 814 O O . ASN A 1 106 ? 3.602 -8.558 1.889 1.00 78.69 106 ASN A O 1
#

Nearest PDB structures (foldseek):
  4n45-assembly1_A  TM=9.731E-01  e=5.489E-12  Clostridium acetobutylicum EA 2018
  2wl5-assembly1_A  TM=9.760E-01  e=8.776E-12  Zoogloea ramigera
  2wkt-assembly1_C  TM=9.741E-01  e=1.148E-11  Zoogloea ramigera
  7lcl-assembly1_C  TM=9.711E-01  e=3.836E-11  Zoogloea ramigera
  5f38-assembly1_D  TM=9.666E-01  e=1.282E-10  Escherichia coli K-12

Mean predicted aligned error: 3.45 Å

Secondary structure (DSSP, 8-state):
--SSB-TTT-SBHHHHHHHHHHHTT--HHHHHHHHHHHHHHHHHHHHTTTTTTTPPPEEEEETTEEEEE-S-SS--TT--HHHHHTSPBSSSTT-S-BTTTS-TT-

pLDDT: mean 95.51, std 4.73, range [61.56, 98.5]

Solvent-accessible surface area (backbone atoms only — not comparable to full-atom values): 6461 Å² total; per-residue (Å²): 115,92,80,57,40,42,89,85,80,73,45,49,50,58,46,54,53,44,52,50,30,63,77,67,67,55,47,49,65,61,43,28,48,51,31,21,52,49,28,52,51,47,44,52,36,58,76,69,50,70,52,64,89,77,52,75,66,43,81,39,79,58,91,94,41,83,41,81,50,67,69,86,77,81,68,52,77,88,54,43,45,73,68,40,67,76,52,61,44,68,66,38,96,89,44,64,46,19,86,67,52,47,64,90,87,107